Protein AF-A0A2H0ESH1-F1 (afdb_monomer_lite)

Structure (mmCIF, N/CA/C/O backbone):
data_AF-A0A2H0ESH1-F1
#
_entry.id   AF-A0A2H0ESH1-F1
#
loop_
_atom_site.group_PDB
_atom_site.id
_atom_site.type_symbol
_atom_site.label_atom_id
_atom_site.label_alt_id
_atom_site.label_comp_id
_atom_site.label_asym_id
_atom_site.label_entity_id
_atom_site.label_seq_id
_atom_site.pdbx_PDB_ins_code
_atom_site.Cartn_x
_atom_site.Cartn_y
_atom_site.Cartn_z
_atom_site.occupancy
_atom_site.B_iso_or_equiv
_atom_site.auth_seq_id
_atom_site.auth_comp_id
_atom_site.auth_asym_id
_atom_site.auth_atom_id
_atom_site.pdbx_PDB_model_num
ATOM 1 N N . ALA A 1 1 ? 16.997 6.343 0.884 1.00 51.53 1 ALA A N 1
ATOM 2 C CA . ALA A 1 1 ? 16.663 4.904 0.941 1.00 51.53 1 ALA A CA 1
ATOM 3 C C . ALA A 1 1 ? 15.147 4.655 1.014 1.00 51.53 1 ALA A C 1
ATOM 5 O O . ALA A 1 1 ? 14.610 4.117 0.059 1.00 51.53 1 ALA A O 1
ATOM 6 N N . SER A 1 2 ? 14.439 5.113 2.060 1.00 79.81 2 SER A N 1
ATOM 7 C CA . SER A 1 2 ? 13.016 4.781 2.321 1.00 79.81 2 SER A CA 1
ATOM 8 C C . SER A 1 2 ? 12.013 5.091 1.183 1.00 79.81 2 SER A C 1
ATOM 10 O O . SER A 1 2 ? 11.139 4.284 0.887 1.00 79.81 2 SER A O 1
ATOM 12 N N . LYS A 1 3 ? 12.177 6.213 0.461 1.00 85.06 3 LYS A N 1
ATOM 13 C CA . LYS A 1 3 ? 11.249 6.625 -0.615 1.00 85.06 3 LYS A CA 1
ATOM 14 C C . LYS A 1 3 ? 11.223 5.674 -1.817 1.00 85.06 3 LYS A C 1
ATOM 16 O O . LYS A 1 3 ? 10.154 5.393 -2.340 1.00 85.06 3 LYS A O 1
ATOM 21 N N . ILE A 1 4 ? 12.389 5.202 -2.265 1.00 89.69 4 ILE A N 1
ATOM 22 C CA . ILE A 1 4 ? 12.470 4.296 -3.419 1.00 89.69 4 ILE A CA 1
ATOM 23 C C . ILE A 1 4 ? 11.809 2.968 -3.049 1.00 89.69 4 ILE A C 1
ATOM 25 O O . ILE A 1 4 ? 10.946 2.503 -3.779 1.00 89.69 4 ILE A O 1
ATOM 29 N N . ALA A 1 5 ? 12.124 2.419 -1.872 1.00 91.00 5 ALA A N 1
ATOM 30 C CA . ALA A 1 5 ? 11.495 1.193 -1.388 1.00 91.00 5 ALA A CA 1
ATOM 31 C C . ALA A 1 5 ? 9.959 1.299 -1.346 1.00 91.00 5 ALA A C 1
ATOM 33 O O . ALA A 1 5 ? 9.278 0.385 -1.799 1.00 91.00 5 ALA A O 1
ATOM 34 N N . LEU A 1 6 ? 9.412 2.432 -0.885 1.00 90.56 6 LEU A N 1
ATOM 35 C CA . LEU A 1 6 ? 7.964 2.654 -0.863 1.00 90.56 6 LEU A CA 1
ATOM 36 C C . LEU A 1 6 ? 7.349 2.704 -2.272 1.00 90.56 6 LEU A C 1
ATOM 38 O O . LEU A 1 6 ? 6.302 2.107 -2.493 1.00 90.56 6 LEU A O 1
ATOM 42 N N . VAL A 1 7 ? 8.002 3.364 -3.233 1.00 92.25 7 VAL A N 1
ATOM 43 C CA . VAL A 1 7 ? 7.540 3.410 -4.635 1.00 92.25 7 VAL A CA 1
ATOM 44 C C . VAL A 1 7 ? 7.471 2.004 -5.239 1.00 92.25 7 VAL A C 1
ATOM 46 O O . VAL A 1 7 ? 6.463 1.642 -5.846 1.00 92.25 7 VAL A O 1
ATOM 49 N N . TRP A 1 8 ? 8.505 1.191 -5.018 1.00 94.31 8 TRP A N 1
ATOM 50 C CA . TRP A 1 8 ? 8.540 -0.200 -5.473 1.00 94.31 8 TRP A CA 1
ATOM 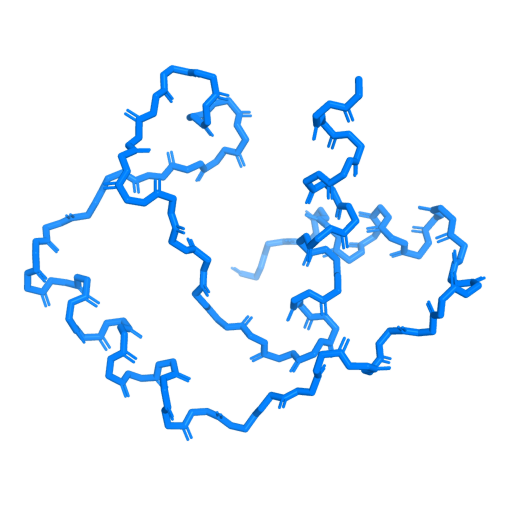51 C C . TRP A 1 8 ? 7.493 -1.073 -4.780 1.00 94.31 8 TRP A C 1
ATOM 53 O O . TRP A 1 8 ? 6.836 -1.879 -5.440 1.00 94.31 8 TRP A O 1
ATOM 63 N N . LEU A 1 9 ? 7.297 -0.889 -3.472 1.00 94.00 9 LEU A N 1
ATOM 64 C CA . LEU A 1 9 ? 6.262 -1.592 -2.720 1.00 94.00 9 LEU A CA 1
ATOM 65 C C . LEU A 1 9 ? 4.870 -1.268 -3.274 1.00 94.00 9 LEU A C 1
ATOM 67 O O . LEU A 1 9 ? 4.114 -2.184 -3.578 1.00 94.00 9 LEU A O 1
ATOM 71 N N . VAL A 1 10 ? 4.546 0.013 -3.463 1.00 93.62 10 VAL A N 1
ATOM 72 C CA . VAL A 1 10 ? 3.243 0.432 -4.002 1.00 93.62 10 VAL A CA 1
ATOM 73 C C . VAL A 1 10 ? 3.022 -0.133 -5.404 1.00 93.62 10 VAL A C 1
ATOM 75 O O . VAL A 1 10 ? 1.950 -0.668 -5.675 1.00 93.62 10 VAL A O 1
ATOM 78 N N . ALA A 1 11 ? 4.027 -0.081 -6.283 1.00 95.12 11 ALA A N 1
ATOM 79 C CA . ALA A 1 11 ? 3.920 -0.663 -7.620 1.00 95.12 11 ALA A CA 1
ATOM 80 C C . ALA A 1 11 ? 3.616 -2.170 -7.575 1.00 95.12 11 ALA A C 1
ATOM 82 O O . ALA A 1 11 ? 2.716 -2.636 -8.274 1.00 95.12 11 ALA A O 1
ATOM 83 N N . ARG A 1 12 ? 4.319 -2.916 -6.712 1.00 96.62 12 ARG A N 1
ATOM 84 C CA . ARG A 1 12 ? 4.118 -4.360 -6.532 1.00 96.62 12 ARG A CA 1
ATOM 85 C C . ARG A 1 12 ? 2.730 -4.685 -5.990 1.00 96.62 12 ARG A C 1
ATOM 87 O O . ARG A 1 12 ? 2.050 -5.540 -6.545 1.00 96.62 12 ARG A O 1
ATOM 94 N N . LEU A 1 13 ? 2.288 -3.971 -4.956 1.00 96.06 13 LEU A N 1
ATOM 95 C CA . LEU A 1 13 ? 0.959 -4.156 -4.374 1.00 96.06 13 LEU A CA 1
ATOM 96 C C . LEU A 1 13 ? -0.146 -3.897 -5.406 1.00 96.06 13 LEU A C 1
ATOM 98 O O . LEU A 1 13 ? -1.123 -4.633 -5.476 1.00 96.06 13 LEU A O 1
ATOM 102 N N . ARG A 1 14 ? 0.023 -2.901 -6.273 1.00 94.50 14 ARG A N 1
ATOM 103 C CA . ARG A 1 14 ? -0.987 -2.590 -7.291 1.00 94.50 14 ARG A CA 1
ATOM 104 C C . ARG A 1 14 ? -1.001 -3.582 -8.439 1.00 94.50 14 ARG A C 1
ATOM 106 O O . ARG A 1 14 ? -2.080 -4.013 -8.829 1.00 94.50 14 ARG A O 1
ATOM 113 N N . ALA A 1 15 ? 0.171 -3.977 -8.938 1.00 96.44 15 ALA A N 1
ATOM 114 C CA . ALA A 1 15 ? 0.279 -5.051 -9.926 1.00 96.44 15 ALA A CA 1
ATOM 115 C C . ALA A 1 15 ? -0.334 -6.361 -9.403 1.00 96.44 15 ALA A C 1
ATOM 117 O O . ALA A 1 15 ? -0.986 -7.079 -10.153 1.00 96.44 15 ALA A O 1
ATOM 118 N N . GLY A 1 16 ? -0.170 -6.623 -8.105 1.00 96.69 16 GLY A N 1
ATOM 119 C CA . GLY A 1 16 ? -0.720 -7.784 -7.421 1.00 96.69 16 GLY A CA 1
ATOM 120 C C . GLY A 1 16 ? -2.194 -7.704 -7.039 1.00 96.69 16 GLY A C 1
ATOM 121 O O . GLY A 1 16 ? -2.701 -8.663 -6.473 1.00 96.69 16 GLY A O 1
ATOM 122 N N . GLY A 1 17 ? -2.893 -6.594 -7.299 1.00 96.38 17 GLY A N 1
ATOM 123 C CA . GLY A 1 17 ? -4.314 -6.447 -6.956 1.00 96.38 17 GLY A CA 1
ATOM 124 C C . GLY A 1 17 ? -4.609 -6.169 -5.474 1.00 96.38 17 GLY A C 1
ATOM 125 O O . GLY A 1 17 ? -5.762 -6.253 -5.054 1.00 96.38 17 GLY A O 1
ATOM 126 N N . PHE A 1 18 ? -3.605 -5.808 -4.671 1.00 96.75 18 PHE A N 1
ATOM 127 C CA . PHE A 1 18 ? -3.813 -5.378 -3.288 1.00 96.75 18 PHE A CA 1
ATOM 128 C C . PHE A 1 18 ? -4.489 -4.002 -3.248 1.00 96.75 18 PHE A C 1
ATOM 130 O O . PHE A 1 18 ? -4.128 -3.086 -3.989 1.00 96.75 18 PHE A O 1
ATOM 137 N N . THR A 1 19 ? -5.446 -3.838 -2.337 1.00 95.12 19 THR A N 1
ATOM 138 C CA . THR A 1 19 ? -6.286 -2.630 -2.246 1.00 95.12 19 THR A CA 1
ATOM 139 C C . THR A 1 19 ? -6.066 -1.817 -0.972 1.00 95.12 19 THR A C 1
ATOM 141 O O . THR A 1 19 ? -6.574 -0.702 -0.866 1.00 95.12 19 THR A O 1
ATOM 144 N N . LEU A 1 20 ? -5.300 -2.342 -0.011 1.00 95.12 20 LEU A N 1
ATOM 145 C CA . LEU A 1 20 ? -5.038 -1.694 1.270 1.00 95.12 20 LEU A CA 1
ATOM 146 C C . LEU A 1 20 ? -3.566 -1.849 1.667 1.00 95.12 20 LEU A C 1
ATOM 148 O O . LEU A 1 20 ? -3.059 -2.964 1.756 1.00 95.12 20 LEU A O 1
ATOM 152 N N . LEU A 1 21 ? -2.903 -0.722 1.941 1.00 94.50 21 LEU A N 1
ATOM 153 C CA . LEU A 1 21 ? -1.593 -0.655 2.591 1.00 94.50 21 LEU A CA 1
ATOM 154 C C . LEU A 1 21 ? -1.752 0.137 3.890 1.00 94.50 21 LEU A C 1
ATOM 156 O O . LEU A 1 21 ? -2.076 1.322 3.860 1.00 94.50 21 LEU A O 1
ATOM 160 N N . ASP A 1 22 ? -1.528 -0.524 5.019 1.00 93.44 22 ASP A N 1
ATOM 161 C CA . ASP A 1 22 ? -1.689 0.052 6.351 1.00 93.44 22 ASP A CA 1
ATOM 162 C C . ASP A 1 22 ? -0.323 0.367 6.978 1.00 93.44 22 ASP A C 1
ATOM 164 O O . ASP A 1 22 ? 0.556 -0.493 7.039 1.00 93.44 22 ASP A O 1
ATOM 168 N N . SER A 1 23 ? -0.142 1.604 7.448 1.00 89.69 23 SER A N 1
ATOM 169 C CA . SER A 1 23 ? 1.067 2.055 8.147 1.00 89.69 23 SER A CA 1
ATOM 170 C C . SER A 1 23 ? 0.906 2.152 9.667 1.00 89.69 23 SER A C 1
ATOM 172 O O . SER A 1 23 ? 1.828 2.634 10.327 1.00 89.69 23 SER A O 1
ATOM 174 N N . GLN A 1 24 ? -0.240 1.729 10.217 1.00 83.12 24 GLN A N 1
ATOM 175 C CA . GLN A 1 24 ? -0.671 1.787 11.625 1.00 83.12 24 GLN A CA 1
ATOM 176 C C . GLN A 1 24 ? -0.834 3.209 12.189 1.00 83.12 24 GLN A C 1
ATOM 178 O O . GLN A 1 24 ? -1.840 3.525 12.822 1.00 83.12 24 GLN A O 1
ATOM 183 N N . PHE A 1 25 ? 0.136 4.086 11.933 1.00 83.12 25 PHE A N 1
ATOM 184 C CA . PHE A 1 25 ? 0.130 5.493 12.302 1.00 83.12 25 PHE A CA 1
ATOM 185 C C . PHE A 1 25 ? 0.450 6.351 11.083 1.00 83.12 25 PHE A C 1
ATOM 187 O O . PHE A 1 25 ? 1.363 6.057 10.306 1.00 83.12 25 PHE A O 1
ATOM 194 N N . VAL A 1 26 ? -0.280 7.454 10.936 1.00 80.81 26 VAL A N 1
ATOM 195 C CA . VAL A 1 26 ? 0.057 8.483 9.954 1.00 80.81 26 VAL A CA 1
ATOM 196 C C . VAL A 1 26 ? 1.072 9.422 10.590 1.00 80.81 26 VAL A C 1
ATOM 198 O O . VAL A 1 26 ? 0.822 10.010 11.639 1.00 80.81 26 VAL A O 1
ATOM 201 N N . THR A 1 27 ? 2.226 9.565 9.946 1.00 83.81 27 THR A N 1
ATOM 202 C CA . THR A 1 27 ? 3.232 10.576 10.291 1.00 83.81 27 THR A CA 1
ATOM 203 C C . THR A 1 27 ? 3.242 11.662 9.222 1.00 83.81 27 THR A C 1
ATOM 205 O O . THR A 1 27 ? 2.819 11.421 8.091 1.00 83.81 27 THR A O 1
ATOM 208 N N . GLU A 1 28 ? 3.779 12.845 9.530 1.00 82.50 28 GLU A N 1
ATOM 209 C CA . GLU A 1 28 ? 3.940 13.911 8.527 1.00 82.50 28 GLU A CA 1
ATOM 210 C C . GLU A 1 28 ? 4.749 13.427 7.309 1.00 82.50 28 GLU A C 1
ATOM 212 O O . GLU A 1 28 ? 4.458 13.779 6.167 1.00 82.50 28 GLU A O 1
ATOM 217 N N . HIS A 1 29 ? 5.734 12.553 7.536 1.00 82.50 29 HIS A N 1
ATOM 218 C CA . HIS A 1 29 ? 6.510 11.942 6.464 1.00 82.50 29 HIS A CA 1
ATOM 219 C C . HIS A 1 29 ? 5.640 11.083 5.537 1.00 82.50 29 HIS A C 1
ATOM 221 O O . HIS A 1 29 ? 5.760 11.199 4.321 1.00 82.50 29 HIS A O 1
ATOM 227 N N . LEU A 1 30 ? 4.750 10.257 6.095 1.00 80.81 30 LEU A N 1
ATOM 228 C CA . LEU A 1 30 ? 3.856 9.381 5.330 1.00 80.81 30 LEU A CA 1
ATOM 229 C C . LEU A 1 30 ? 2.733 10.153 4.628 1.00 80.81 30 LEU A C 1
ATOM 231 O O . LEU A 1 30 ? 2.359 9.799 3.511 1.00 80.81 30 LEU A O 1
ATOM 235 N N . ALA A 1 31 ? 2.247 11.242 5.226 1.00 82.88 31 ALA A N 1
ATOM 236 C CA . ALA A 1 31 ? 1.243 12.106 4.606 1.00 82.88 31 ALA A CA 1
ATOM 237 C C . ALA A 1 31 ? 1.736 12.696 3.271 1.00 82.88 31 ALA A C 1
ATOM 239 O O . ALA A 1 31 ? 0.979 12.770 2.305 1.00 82.88 31 ALA A O 1
ATOM 240 N N . ARG A 1 32 ? 3.035 13.018 3.164 1.00 85.25 32 ARG A N 1
ATOM 241 C CA . ARG A 1 32 ? 3.663 13.465 1.902 1.00 85.25 32 ARG A CA 1
ATOM 242 C C . ARG A 1 32 ? 3.645 12.398 0.798 1.00 85.25 32 ARG A C 1
ATOM 244 O O . ARG A 1 32 ? 3.859 12.737 -0.362 1.00 85.25 32 ARG A O 1
ATOM 251 N N . PHE A 1 33 ? 3.405 11.135 1.147 1.00 80.31 33 PHE A N 1
ATOM 252 C CA . PHE A 1 33 ? 3.251 10.015 0.215 1.00 80.31 33 PHE A CA 1
ATOM 253 C C . PHE A 1 33 ? 1.788 9.611 -0.011 1.00 80.31 33 PHE A C 1
ATOM 255 O O . PHE A 1 33 ? 1.537 8.585 -0.634 1.00 80.31 33 PHE A O 1
ATOM 262 N N . GLY A 1 34 ? 0.830 10.406 0.476 1.00 83.50 34 GLY A N 1
ATOM 263 C CA . GLY A 1 34 ? -0.598 10.144 0.302 1.00 83.50 34 GLY A CA 1
ATOM 264 C C . GLY A 1 34 ? -1.223 9.269 1.388 1.00 83.50 34 GLY A C 1
ATOM 265 O O . GLY A 1 34 ? -2.375 8.874 1.239 1.00 83.50 34 GLY A O 1
ATOM 266 N N . ALA A 1 35 ? -0.515 8.971 2.486 1.00 88.06 35 ALA A N 1
ATOM 267 C CA . ALA A 1 35 ? -1.131 8.288 3.620 1.00 88.06 35 ALA A CA 1
ATOM 268 C C . ALA A 1 35 ? -2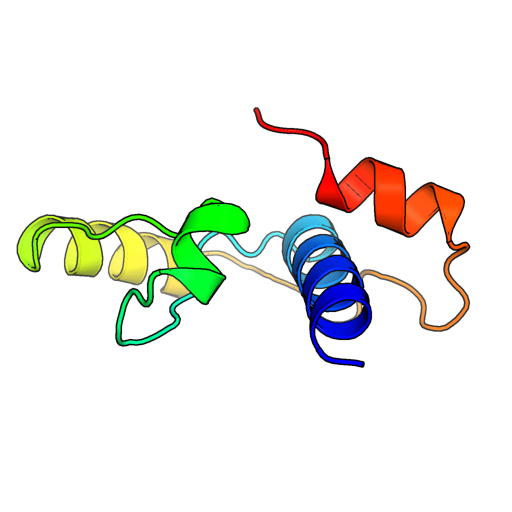.180 9.192 4.286 1.00 88.06 35 ALA A C 1
ATOM 270 O O . ALA A 1 35 ? -1.894 10.335 4.649 1.00 88.06 35 ALA A O 1
ATOM 271 N N . THR A 1 36 ? -3.381 8.659 4.487 1.00 91.19 36 THR A N 1
ATOM 272 C CA . THR A 1 36 ? -4.506 9.359 5.115 1.00 91.19 36 THR A CA 1
ATOM 273 C C . THR A 1 36 ? -4.958 8.621 6.363 1.00 91.19 36 THR A C 1
ATOM 275 O O . THR A 1 36 ? -4.996 7.391 6.374 1.00 91.19 36 THR A O 1
ATOM 278 N N . SER A 1 37 ? -5.354 9.351 7.406 1.00 92.62 37 SER A N 1
ATOM 279 C CA . SER A 1 37 ? -6.037 8.735 8.542 1.00 92.62 37 SER A CA 1
ATOM 280 C C . SER A 1 37 ? -7.493 8.464 8.175 1.00 92.62 37 SER A C 1
ATOM 282 O O . SER A 1 37 ? -8.140 9.260 7.495 1.00 92.62 37 SER A O 1
ATOM 284 N N . VAL A 1 38 ? -8.014 7.332 8.633 1.00 92.75 38 VAL A N 1
ATOM 285 C CA . VAL A 1 38 ? -9.414 6.950 8.439 1.00 92.75 38 VAL A CA 1
ATOM 286 C C . VAL A 1 38 ? -10.047 6.607 9.788 1.00 92.75 38 VAL A C 1
ATOM 288 O O . VAL A 1 38 ? -9.349 6.134 10.690 1.00 92.75 38 VAL A O 1
ATOM 291 N N . PRO A 1 39 ? -11.362 6.826 9.968 1.00 95.19 39 PRO A N 1
ATOM 292 C CA . PRO A 1 39 ? -12.070 6.335 11.144 1.00 95.19 39 PRO A CA 1
ATOM 293 C C . PRO A 1 39 ? -11.942 4.814 11.277 1.00 95.19 39 PRO A C 1
ATOM 295 O O . PRO A 1 39 ? -11.954 4.099 10.275 1.00 95.19 39 PRO A O 1
ATOM 298 N N . ARG A 1 40 ? -11.900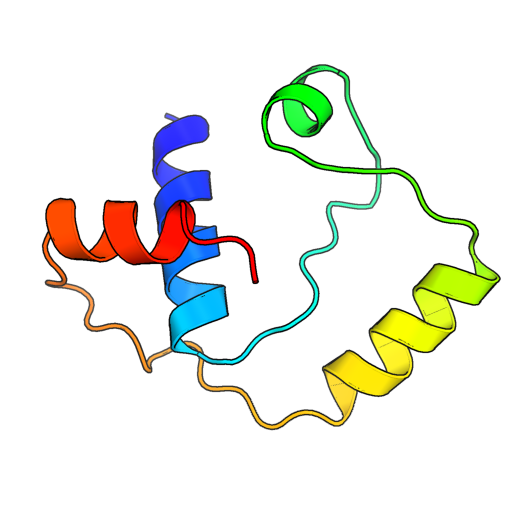 4.304 12.514 1.00 94.75 40 ARG A N 1
ATOM 299 C CA . ARG A 1 40 ? -11.749 2.865 12.795 1.00 94.75 4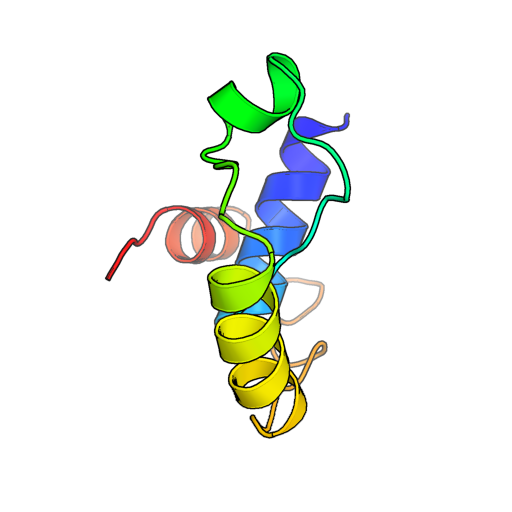0 ARG A CA 1
ATOM 300 C C . ARG A 1 40 ? -12.791 1.999 12.078 1.00 94.75 40 ARG A C 1
ATOM 302 O O . ARG A 1 40 ? -12.447 0.972 11.506 1.00 94.75 40 ARG A O 1
ATOM 309 N N . ASP A 1 41 ? -14.045 2.435 12.062 1.00 97.12 41 ASP A N 1
ATOM 310 C CA . ASP A 1 41 ? -15.125 1.685 11.413 1.00 97.12 41 ASP A CA 1
ATOM 311 C C . ASP A 1 41 ? -14.983 1.669 9.886 1.00 97.12 41 ASP A C 1
ATOM 313 O O . ASP A 1 41 ? -15.360 0.696 9.236 1.00 97.12 41 ASP A O 1
ATOM 317 N N . ALA A 1 42 ? -14.423 2.733 9.300 1.00 96.88 42 ALA A N 1
ATOM 318 C CA . ALA A 1 42 ? -14.102 2.768 7.877 1.00 96.88 42 ALA A CA 1
ATOM 319 C C . ALA A 1 42 ? -12.920 1.841 7.565 1.00 96.88 42 ALA A C 1
ATOM 321 O O . ALA A 1 42 ? -12.996 1.067 6.614 1.00 96.88 42 ALA A O 1
ATOM 322 N N . TYR A 1 43 ? -11.883 1.853 8.410 1.00 96.12 43 TYR A N 1
ATOM 323 C CA . TYR A 1 43 ? -10.753 0.934 8.299 1.00 96.12 43 TYR A CA 1
ATOM 324 C C . TYR A 1 43 ? -11.198 -0.530 8.326 1.00 96.12 43 TYR A C 1
ATOM 326 O O . TYR A 1 43 ? -10.818 -1.283 7.437 1.00 96.12 43 TYR A O 1
ATOM 334 N N . HIS A 1 44 ? -12.045 -0.936 9.279 1.00 97.62 44 HIS A N 1
ATOM 335 C CA . HIS A 1 44 ? -12.528 -2.320 9.331 1.00 97.62 44 HIS A CA 1
ATOM 336 C C . HIS A 1 44 ? -13.276 -2.723 8.052 1.00 97.62 44 HIS A C 1
ATOM 338 O O . HIS A 1 44 ? -13.061 -3.820 7.554 1.00 97.62 44 HIS A O 1
ATOM 344 N N . LYS A 1 45 ? -14.086 -1.830 7.464 1.00 97.88 45 LYS A N 1
ATOM 345 C CA . LYS A 1 45 ? -14.755 -2.099 6.176 1.00 97.88 45 LYS A CA 1
ATOM 346 C C . LYS A 1 45 ? -13.757 -2.262 5.027 1.00 97.88 45 LYS A C 1
ATOM 348 O O . LYS A 1 45 ? -13.924 -3.152 4.197 1.00 97.88 45 LYS A O 1
ATOM 353 N N . MET A 1 46 ? -12.731 -1.410 4.975 1.00 97.31 46 MET A N 1
ATOM 354 C CA . MET A 1 46 ? -11.658 -1.503 3.979 1.00 97.31 46 MET A CA 1
ATOM 355 C C . MET A 1 46 ? -10.869 -2.805 4.146 1.00 97.31 46 MET A C 1
ATOM 357 O O . MET A 1 46 ? -10.607 -3.493 3.162 1.00 97.31 46 MET A O 1
ATOM 361 N N . LEU A 1 47 ? -10.541 -3.168 5.388 1.00 97.25 47 LEU A N 1
ATOM 362 C CA . LEU A 1 47 ? -9.818 -4.388 5.727 1.00 97.25 47 LEU A CA 1
ATOM 363 C C . LEU A 1 47 ? -10.630 -5.637 5.376 1.00 97.25 47 LEU A C 1
ATOM 365 O O . LEU A 1 47 ? -10.107 -6.515 4.699 1.00 97.25 47 LEU A O 1
ATOM 369 N N . ASP A 1 48 ? -11.908 -5.693 5.757 1.00 97.94 48 ASP A N 1
ATOM 370 C CA . ASP A 1 48 ? -12.806 -6.810 5.444 1.00 97.94 48 ASP A CA 1
ATOM 371 C C . ASP A 1 48 ? -12.932 -7.056 3.937 1.00 97.94 48 ASP A C 1
ATOM 373 O O . ASP A 1 48 ? -13.046 -8.205 3.503 1.00 97.94 48 ASP A O 1
ATOM 377 N N . ALA A 1 49 ? -12.917 -5.988 3.134 1.00 97.38 49 ALA A N 1
ATOM 378 C CA . ALA A 1 49 ? -12.889 -6.093 1.680 1.00 97.38 49 ALA A CA 1
ATOM 379 C C . ALA A 1 49 ? -11.520 -6.581 1.175 1.00 97.38 49 ALA A C 1
ATOM 381 O O . ALA A 1 49 ? -11.462 -7.485 0.342 1.00 97.38 49 ALA A O 1
ATOM 382 N N . ALA A 1 50 ? -10.424 -6.025 1.701 1.00 97.00 50 ALA A N 1
ATOM 383 C CA . ALA A 1 50 ? -9.064 -6.353 1.281 1.00 97.00 50 ALA A CA 1
ATOM 384 C C . ALA A 1 50 ? -8.687 -7.817 1.565 1.00 97.00 50 ALA A C 1
ATOM 386 O O . ALA A 1 50 ? -8.119 -8.471 0.697 1.00 97.00 50 ALA A O 1
ATOM 387 N N . ILE A 1 51 ? -9.054 -8.367 2.729 1.00 96.75 51 ILE A N 1
ATOM 388 C CA . ILE A 1 51 ? -8.735 -9.764 3.088 1.00 96.75 51 ILE A CA 1
ATOM 389 C C . ILE A 1 51 ? -9.515 -10.804 2.272 1.00 96.75 51 ILE A C 1
ATOM 391 O O . ILE A 1 51 ? -9.150 -11.977 2.262 1.00 96.75 51 ILE A O 1
ATOM 395 N N . ARG A 1 52 ? -10.614 -10.400 1.622 1.00 96.88 52 ARG A N 1
ATOM 396 C CA . ARG A 1 52 ? -11.418 -11.271 0.748 1.00 96.88 52 ARG A CA 1
ATOM 397 C C . ARG A 1 52 ? -10.979 -11.198 -0.712 1.00 96.88 52 ARG A C 1
ATOM 399 O O . ARG A 1 52 ? -11.390 -12.049 -1.498 1.00 96.88 52 ARG A O 1
ATOM 406 N N . ALA A 1 53 ? -10.200 -10.184 -1.082 1.00 94.88 53 ALA A N 1
ATOM 407 C CA . ALA A 1 53 ? -9.689 -10.036 -2.432 1.00 94.88 53 ALA A CA 1
ATOM 408 C C . ALA A 1 53 ? -8.589 -11.071 -2.702 1.00 94.88 53 ALA A C 1
ATOM 410 O O . ALA A 1 53 ? -7.747 -11.349 -1.850 1.00 94.88 53 ALA A O 1
ATOM 411 N N . THR A 1 54 ? -8.583 -11.635 -3.907 1.00 96.56 54 THR A N 1
ATOM 412 C CA . THR A 1 54 ? -7.441 -12.411 -4.391 1.00 96.56 54 THR A CA 1
ATOM 413 C C . THR A 1 54 ? -6.361 -11.442 -4.845 1.00 96.56 54 THR A C 1
ATOM 415 O O . THR A 1 54 ? -6.631 -10.561 -5.657 1.00 96.56 54 THR A O 1
ATOM 418 N N . ALA A 1 55 ? -5.153 -11.619 -4.326 1.00 96.75 55 ALA A N 1
ATOM 419 C CA . ALA A 1 55 ? -3.997 -10.819 -4.683 1.00 96.75 55 ALA A CA 1
ATOM 420 C C . ALA A 1 55 ? -2.759 -11.712 -4.812 1.00 96.75 55 ALA A C 1
ATOM 422 O O . ALA A 1 55 ? -2.671 -12.754 -4.158 1.00 96.75 55 ALA A O 1
ATOM 423 N N . ASP A 1 56 ? -1.814 -11.294 -5.647 1.00 97.50 56 ASP A N 1
ATOM 424 C CA . ASP A 1 56 ? -0.560 -12.002 -5.902 1.00 97.50 56 ASP A CA 1
ATOM 425 C C . ASP A 1 56 ? 0.625 -11.043 -5.755 1.00 97.50 56 ASP A C 1
ATOM 427 O O . ASP A 1 56 ? 0.820 -10.121 -6.543 1.00 97.50 56 ASP A O 1
ATOM 431 N N . PHE A 1 57 ? 1.434 -11.252 -4.720 1.00 95.31 57 PHE A N 1
ATOM 432 C CA . PHE A 1 57 ? 2.590 -10.401 -4.443 1.00 95.31 57 PHE A CA 1
ATOM 433 C C . PHE A 1 57 ? 3.711 -10.544 -5.484 1.00 95.31 57 PHE A C 1
ATOM 435 O O . PHE A 1 57 ? 4.503 -9.611 -5.679 1.00 95.31 57 PHE A O 1
ATOM 442 N N . ASP A 1 58 ? 3.766 -11.682 -6.171 1.00 96.19 58 ASP A N 1
ATOM 443 C CA . ASP A 1 58 ? 4.806 -12.009 -7.142 1.00 96.19 58 ASP A CA 1
ATOM 444 C C . ASP A 1 58 ? 4.400 -11.665 -8.584 1.00 96.19 58 ASP A C 1
ATOM 446 O O . ASP A 1 58 ? 5.213 -11.795 -9.499 1.00 96.19 58 ASP A O 1
ATOM 450 N N . ALA A 1 59 ? 3.201 -11.102 -8.779 1.00 96.38 59 ALA A N 1
ATOM 451 C CA . ALA A 1 59 ? 2.688 -10.667 -10.079 1.00 96.38 59 ALA A CA 1
ATOM 452 C C . ALA A 1 59 ? 3.580 -9.630 -10.789 1.00 96.38 59 ALA A C 1
ATOM 454 O O . ALA A 1 59 ? 3.553 -9.528 -12.015 1.00 96.38 59 ALA A O 1
ATOM 455 N N . LEU A 1 60 ? 4.371 -8.851 -10.038 1.00 96.00 60 LEU A N 1
ATOM 456 C CA . LEU A 1 60 ? 5.388 -7.961 -10.601 1.00 96.00 60 LEU A CA 1
ATOM 457 C C . LEU A 1 60 ? 6.758 -8.669 -10.639 1.00 96.00 60 LEU A C 1
ATOM 459 O O . LEU A 1 60 ? 7.316 -8.952 -9.566 1.00 96.00 60 LEU A O 1
ATOM 463 N N . PRO A 1 61 ? 7.356 -8.882 -11.829 1.00 95.12 61 PRO A N 1
ATOM 464 C CA . PRO A 1 61 ? 8.693 -9.460 -11.954 1.00 95.12 61 PRO A CA 1
ATOM 465 C C . PRO A 1 61 ? 9.752 -8.677 -11.166 1.00 95.12 61 PRO A C 1
ATOM 467 O O . PRO A 1 61 ? 9.658 -7.458 -11.003 1.00 95.12 61 PRO A O 1
ATOM 470 N N . GLN A 1 62 ? 10.770 -9.367 -10.645 1.00 90.50 62 GLN A N 1
ATOM 471 C CA . GLN A 1 62 ? 11.843 -8.714 -9.876 1.00 90.50 62 GLN A CA 1
ATOM 472 C C . GLN A 1 62 ? 12.745 -7.824 -10.740 1.00 90.50 62 GLN A C 1
ATOM 474 O O . GLN A 1 62 ? 13.341 -6.878 -10.232 1.00 90.50 62 GLN A O 1
ATOM 479 N N . ASP A 1 63 ? 12.817 -8.112 -12.035 1.00 93.56 63 ASP A N 1
ATOM 480 C CA . ASP A 1 63 ? 13.558 -7.373 -13.055 1.00 93.56 63 ASP A CA 1
ATOM 481 C C . ASP A 1 63 ? 12.699 -6.312 -13.769 1.00 93.56 63 ASP A C 1
ATOM 483 O O . ASP A 1 63 ? 13.102 -5.781 -14.804 1.00 93.56 63 ASP A O 1
ATOM 487 N N . ALA A 1 64 ? 11.527 -5.970 -13.214 1.00 94.06 64 ALA A N 1
ATOM 488 C CA . ALA A 1 64 ? 10.686 -4.901 -13.738 1.00 94.06 64 ALA A CA 1
ATOM 489 C C . ALA A 1 64 ? 11.473 -3.589 -13.873 1.00 94.06 64 ALA A C 1
ATOM 491 O O . ALA A 1 64 ? 12.247 -3.202 -12.995 1.00 94.06 64 ALA A O 1
ATOM 492 N N . SER A 1 65 ? 11.256 -2.875 -14.976 1.00 95.81 65 SER A N 1
ATOM 493 C CA . SER A 1 65 ? 11.992 -1.642 -15.237 1.00 95.81 65 SER A CA 1
ATOM 494 C C . SER A 1 65 ? 11.547 -0.505 -14.297 1.00 95.81 65 SER A C 1
ATOM 496 O O . SER A 1 65 ? 10.377 -0.458 -13.891 1.00 95.81 65 SER A O 1
ATOM 498 N N . PRO A 1 66 ? 12.428 0.462 -13.974 1.00 93.69 66 PRO A N 1
ATOM 499 C CA . PRO A 1 66 ? 12.048 1.640 -13.193 1.00 93.69 66 PRO A CA 1
ATOM 500 C C . PRO A 1 66 ? 10.870 2.421 -13.794 1.00 93.69 66 PRO A C 1
ATOM 502 O O . PRO A 1 66 ? 10.049 2.958 -13.050 1.00 93.69 66 PRO A O 1
ATOM 505 N N . GLU A 1 67 ? 10.747 2.463 -15.122 1.00 94.00 67 GLU A N 1
ATOM 506 C CA . GLU A 1 67 ? 9.641 3.119 -15.831 1.00 94.00 67 GLU A CA 1
ATOM 507 C C . GLU A 1 67 ? 8.306 2.423 -15.539 1.00 94.00 67 GLU A C 1
ATOM 509 O O . GLU A 1 67 ? 7.320 3.084 -15.209 1.00 94.00 67 GLU A O 1
ATOM 514 N N . THR A 1 68 ? 8.299 1.086 -15.579 1.00 93.19 68 THR A N 1
ATOM 515 C CA . THR A 1 68 ? 7.122 0.263 -15.255 1.00 93.19 68 THR A CA 1
ATOM 516 C C . THR A 1 68 ? 6.678 0.501 -13.812 1.00 93.19 68 THR A C 1
ATOM 518 O O . THR A 1 68 ? 5.498 0.728 -13.536 1.00 93.19 68 THR A O 1
ATOM 521 N N . VAL A 1 69 ? 7.635 0.512 -12.882 1.00 93.88 69 VAL A N 1
ATOM 522 C CA . VAL A 1 69 ? 7.387 0.777 -11.459 1.00 93.88 69 VAL A CA 1
ATOM 523 C C . VAL A 1 69 ? 6.797 2.169 -11.247 1.00 93.88 69 VAL A C 1
ATOM 525 O O . VAL A 1 69 ? 5.809 2.320 -10.526 1.00 93.88 69 VAL A O 1
ATOM 528 N N . LEU A 1 70 ? 7.364 3.192 -11.891 1.00 91.44 70 LEU A N 1
ATOM 529 C CA . LEU A 1 70 ? 6.860 4.560 -11.788 1.00 91.44 70 LEU A CA 1
ATOM 530 C C . LEU A 1 70 ? 5.428 4.671 -12.319 1.00 91.44 70 LEU A C 1
ATOM 532 O O . LEU A 1 70 ? 4.581 5.261 -11.641 1.00 91.44 70 LEU A O 1
ATOM 536 N N . GLN A 1 71 ? 5.129 4.053 -13.462 1.00 90.81 71 GLN A N 1
ATOM 537 C CA . GLN A 1 71 ? 3.783 4.041 -14.037 1.00 90.81 71 GLN A CA 1
ATOM 538 C C . GLN A 1 71 ? 2.760 3.403 -13.084 1.00 90.81 71 GLN A C 1
ATOM 540 O O . GLN A 1 71 ? 1.717 3.998 -12.807 1.00 90.81 71 GLN A O 1
ATOM 545 N N . LEU A 1 72 ? 3.083 2.239 -12.515 1.00 90.88 72 LEU A N 1
ATOM 546 C CA . LEU A 1 72 ? 2.217 1.547 -11.554 1.00 90.88 72 LEU A CA 1
ATOM 547 C C . LEU A 1 72 ? 2.054 2.329 -10.242 1.00 90.88 72 LEU A C 1
ATOM 549 O O . LEU A 1 72 ? 0.987 2.312 -9.629 1.00 90.88 72 LEU A O 1
ATOM 553 N N . SER A 1 73 ? 3.091 3.040 -9.798 1.00 86.50 73 SER A N 1
ATOM 554 C CA . SER A 1 73 ? 3.044 3.802 -8.544 1.00 86.50 73 SER A CA 1
ATOM 555 C C . SER A 1 73 ? 2.241 5.107 -8.636 1.00 86.50 73 SER A C 1
ATOM 557 O O . SER A 1 73 ? 1.724 5.561 -7.619 1.00 86.50 73 SER A O 1
ATOM 559 N N . THR A 1 74 ? 2.115 5.699 -9.829 1.00 83.31 74 THR A N 1
ATOM 560 C CA . THR A 1 74 ? 1.567 7.058 -10.021 1.00 83.31 74 THR A CA 1
ATOM 561 C C . THR A 1 74 ? 0.136 7.116 -10.539 1.00 83.31 74 THR A C 1
ATOM 563 O O . THR A 1 74 ? -0.492 8.163 -10.409 1.00 83.31 74 THR A O 1
ATOM 566 N N . GLN A 1 75 ? -0.408 6.035 -11.109 1.00 71.25 75 GLN A N 1
ATOM 567 C CA . GLN A 1 75 ? -1.829 6.020 -11.471 1.00 71.25 75 GLN A CA 1
ATOM 568 C C . GLN A 1 75 ? -2.679 6.225 -10.208 1.00 71.25 75 GLN A C 1
ATOM 570 O O . GLN A 1 75 ? -2.338 5.736 -9.149 1.00 71.25 75 GLN A O 1
ATOM 575 N N . THR A 1 76 ? -3.802 6.911 -10.258 1.00 54.78 76 THR A N 1
ATOM 576 C CA . THR A 1 76 ? -4.794 6.892 -9.173 1.00 54.78 76 THR A CA 1
ATOM 577 C C . THR A 1 76 ? -6.105 6.775 -9.917 1.00 54.78 76 THR A C 1
ATOM 579 O O . THR A 1 76 ? -6.398 7.649 -10.730 1.00 54.78 76 THR A O 1
AT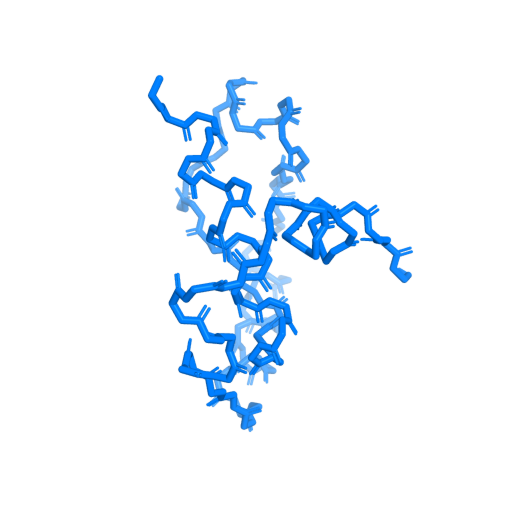OM 582 N N . SER A 1 77 ? -6.794 5.644 -9.773 1.00 48.84 77 SER A N 1
ATOM 583 C CA . SER A 1 77 ? -8.130 5.474 -10.350 1.00 48.84 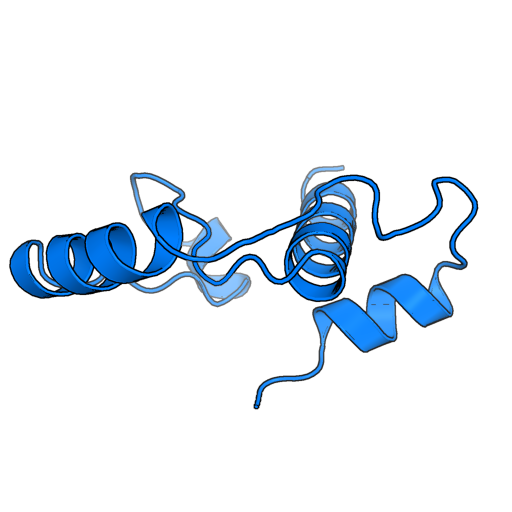77 SER A CA 1
ATOM 584 C C . SER A 1 77 ? -9.152 6.259 -9.545 1.00 48.84 77 SER A C 1
ATOM 586 O O . SER A 1 77 ? -8.946 6.376 -8.315 1.00 48.84 77 SER A O 1
#

Sequence (77 aa):
ASKIALVWLVARLRAGGFTLLDSQFVTEHLARFGATSVPRDAYHKMLDAAIRATADFDALPQDASPETVLQLSTQTS

Foldseek 3Di:
DVPVVVLQQQLLCQLFVADDDDPPDDDPVVVVLVDDDDPPVVVVVSVVVRVPDGTDSCSDPPPDDPVSSNVSSPDDD

Radius of gyration: 13.27 Å; chains: 1; bounding box: 32×26×29 Å

Secondary structure (DSSP, 8-state):
-HHHHHHHHHHHHHHTT------SS--HHHHTTT-----HHHHHHHHHHHTTS---TTSS-TT--HHHHHHHHH---

pLDDT: mean 90.37, std 9.64, range [48.84, 97.94]